Protein AF-A0A5K0ZC68-F1 (afdb_monomer_lite)

Radius of gyration: 15.72 Å; chains: 1; bounding box: 33×10×46 Å

Structure (mmCIF, N/CA/C/O backbone):
data_AF-A0A5K0ZC68-F1
#
_entry.id   AF-A0A5K0ZC68-F1
#
loop_
_atom_site.group_PDB
_atom_site.id
_atom_site.type_symbol
_atom_site.label_atom_id
_atom_site.label_alt_id
_atom_site.label_comp_id
_atom_site.label_asym_id
_atom_site.label_entity_id
_atom_site.label_seq_id
_atom_site.pdbx_PDB_ins_code
_atom_site.Cartn_x
_atom_site.Cartn_y
_atom_site.Cartn_z
_atom_site.occupancy
_atom_site.B_iso_or_equiv
_atom_site.auth_seq_id
_atom_site.auth_comp_id
_atom_site.auth_asym_id
_atom_site.auth_atom_id
_atom_site.pdbx_PDB_model_num
ATOM 1 N N . TRP A 1 1 ? 0.250 -0.621 -11.516 1.00 69.00 1 TRP A N 1
ATOM 2 C CA . TRP A 1 1 ? -1.043 0.090 -11.415 1.00 69.00 1 TRP A CA 1
ATOM 3 C C . TRP A 1 1 ? -2.014 -0.546 -10.423 1.00 69.00 1 TRP A C 1
ATOM 5 O O . TRP A 1 1 ? -2.319 0.112 -9.441 1.00 69.00 1 TRP A O 1
ATOM 15 N N . VAL A 1 2 ? -2.436 -1.812 -10.578 1.00 80.56 2 VAL A N 1
ATOM 16 C CA . VAL A 1 2 ? -3.414 -2.456 -9.658 1.00 80.56 2 VAL A CA 1
ATOM 17 C C . VAL A 1 2 ? -3.009 -2.397 -8.173 1.00 80.56 2 VAL A C 1
ATOM 19 O O . VAL A 1 2 ? -3.853 -2.115 -7.326 1.00 80.56 2 VAL A O 1
ATOM 22 N N . GLY A 1 3 ? -1.727 -2.611 -7.849 1.00 80.12 3 GLY A N 1
ATOM 23 C CA . GLY A 1 3 ? -1.224 -2.521 -6.468 1.00 80.12 3 GLY A CA 1
ATOM 24 C C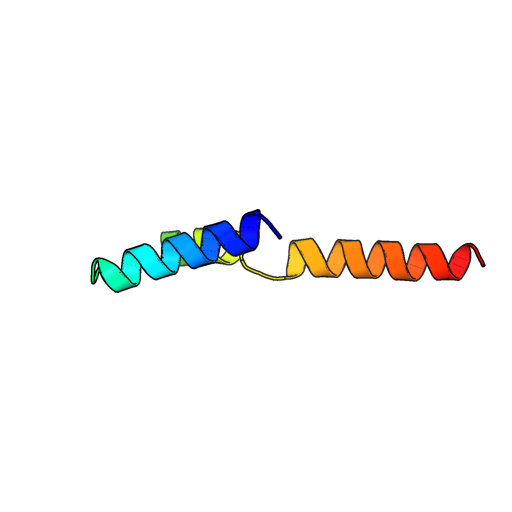 . GLY A 1 3 ? -1.353 -1.122 -5.855 1.00 80.12 3 GLY A C 1
ATOM 25 O O . GLY A 1 3 ? -1.802 -0.989 -4.721 1.00 80.12 3 GLY A O 1
ATOM 26 N N . VAL A 1 4 ? -1.073 -0.083 -6.647 1.00 81.25 4 VAL A N 1
ATOM 27 C CA . VAL A 1 4 ? -1.190 1.323 -6.230 1.00 81.25 4 VAL A CA 1
ATOM 28 C C . VAL A 1 4 ? -2.652 1.703 -6.003 1.00 81.25 4 VAL A C 1
ATOM 30 O O . VAL A 1 4 ? -2.988 2.276 -4.971 1.00 81.25 4 VAL A O 1
ATOM 33 N N . CYS A 1 5 ? -3.549 1.318 -6.917 1.00 85.25 5 CYS A N 1
ATOM 34 C CA . CYS A 1 5 ? -4.984 1.566 -6.757 1.00 85.25 5 CYS A CA 1
ATOM 35 C C . CYS A 1 5 ? -5.547 0.893 -5.496 1.00 85.25 5 CYS A C 1
ATOM 37 O O . CYS A 1 5 ? -6.354 1.491 -4.788 1.00 85.25 5 CYS A O 1
ATOM 39 N N . ARG A 1 6 ? -5.106 -0.335 -5.182 1.00 86.44 6 ARG A N 1
ATOM 40 C CA . ARG A 1 6 ? -5.491 -1.013 -3.935 1.00 86.44 6 ARG A CA 1
ATOM 41 C C . ARG A 1 6 ? -4.992 -0.274 -2.699 1.00 86.44 6 ARG A C 1
ATOM 43 O O . ARG A 1 6 ? -5.773 -0.114 -1.768 1.00 86.44 6 ARG A O 1
ATOM 50 N N . ALA A 1 7 ? -3.746 0.192 -2.698 1.00 87.69 7 ALA A N 1
ATOM 51 C CA . ALA A 1 7 ? -3.193 0.908 -1.554 1.00 87.69 7 ALA A CA 1
ATOM 52 C C . ALA A 1 7 ? -3.958 2.213 -1.258 1.00 87.69 7 ALA A C 1
ATOM 54 O O . ALA A 1 7 ? -4.291 2.470 -0.101 1.00 87.69 7 ALA A O 1
ATOM 55 N N . TYR A 1 8 ? -4.347 2.966 -2.295 1.00 87.25 8 TYR A N 1
ATOM 56 C CA . TYR A 1 8 ? -5.189 4.160 -2.135 1.00 87.25 8 TYR A CA 1
ATOM 57 C C . TYR A 1 8 ? -6.597 3.849 -1.613 1.00 87.25 8 TYR A C 1
ATOM 59 O O . TYR A 1 8 ? -7.129 4.590 -0.791 1.00 87.25 8 TYR A O 1
ATOM 67 N N . LEU A 1 9 ? -7.212 2.746 -2.050 1.00 91.88 9 LEU A N 1
ATOM 68 C CA . LEU A 1 9 ? -8.520 2.328 -1.529 1.00 91.88 9 LEU A CA 1
ATOM 69 C C . LEU A 1 9 ? -8.458 1.944 -0.044 1.00 91.88 9 LEU A C 1
ATOM 71 O O . LEU A 1 9 ? -9.415 2.186 0.693 1.00 91.88 9 LEU A O 1
ATOM 75 N N . VAL A 1 10 ? -7.341 1.366 0.407 1.00 91.75 10 VAL A N 1
ATOM 76 C CA . VAL A 1 10 ? -7.112 1.058 1.826 1.00 91.75 10 VAL A CA 1
ATOM 77 C C . VAL A 1 10 ? -6.997 2.345 2.650 1.00 91.75 10 VAL A C 1
ATOM 79 O O . VAL A 1 10 ? -7.664 2.461 3.678 1.00 91.75 10 VAL A O 1
ATOM 82 N N . GLU A 1 11 ? -6.259 3.347 2.167 1.00 90.06 11 GLU A N 1
ATOM 83 C CA . GLU A 1 11 ? -6.190 4.666 2.814 1.00 90.06 11 GLU A CA 1
ATOM 84 C C . GLU A 1 11 ? -7.552 5.364 2.865 1.00 90.06 11 GLU A C 1
ATOM 86 O O . GLU A 1 11 ? -7.952 5.869 3.915 1.00 90.06 11 GLU A O 1
ATOM 91 N N . ALA A 1 12 ? -8.311 5.324 1.766 1.00 92.88 12 ALA A N 1
ATOM 92 C CA . ALA A 1 12 ? -9.662 5.872 1.718 1.00 92.88 12 ALA A CA 1
ATOM 93 C C . ALA A 1 12 ? -10.585 5.197 2.746 1.00 92.88 12 ALA A C 1
ATOM 95 O O . ALA A 1 12 ? -11.365 5.870 3.421 1.00 92.88 12 ALA A O 1
ATOM 96 N N . ARG A 1 13 ? -10.467 3.874 2.924 1.00 93.75 13 ARG A N 1
ATOM 97 C CA . ARG A 1 13 ? -11.235 3.129 3.929 1.00 93.75 13 ARG A CA 1
ATOM 98 C C . ARG A 1 13 ? -10.879 3.558 5.351 1.00 93.75 13 ARG A C 1
ATOM 100 O O . ARG A 1 13 ? -11.791 3.770 6.147 1.00 93.75 13 ARG A O 1
ATOM 107 N N . TRP A 1 14 ? -9.593 3.702 5.668 1.00 94.06 14 TRP A N 1
ATOM 108 C CA . TRP A 1 14 ? -9.152 4.186 6.980 1.00 94.06 14 TRP A CA 1
ATOM 109 C C . TRP A 1 14 ? -9.658 5.602 7.263 1.00 94.06 14 TRP A C 1
ATOM 111 O O . TRP A 1 14 ? -10.199 5.856 8.340 1.00 94.06 14 TRP A O 1
ATOM 121 N N . HIS A 1 15 ? -9.585 6.489 6.268 1.00 92.00 15 HIS A N 1
ATOM 122 C CA . HIS A 1 15 ? -10.104 7.849 6.369 1.00 92.00 15 HIS A CA 1
ATOM 123 C C . HIS A 1 15 ? -11.623 7.873 6.616 1.00 92.00 15 HIS A C 1
ATOM 125 O O . HIS A 1 15 ? -12.090 8.519 7.555 1.00 92.00 15 HIS A O 1
ATOM 131 N N . CYS A 1 16 ? -12.406 7.122 5.833 1.00 95.00 16 CYS A N 1
ATOM 132 C CA . CYS A 1 16 ? -13.858 7.025 6.013 1.00 95.00 16 CYS A CA 1
ATOM 133 C C . CYS A 1 16 ? -14.253 6.415 7.366 1.00 95.00 16 CYS A C 1
ATOM 135 O O . CYS A 1 16 ? -15.227 6.854 7.973 1.00 95.00 16 CYS A O 1
ATOM 137 N N . ALA A 1 17 ? -13.493 5.434 7.858 1.00 93.88 17 ALA A N 1
ATOM 138 C CA . ALA A 1 17 ? -13.728 4.798 9.152 1.00 93.88 17 ALA A CA 1
ATOM 139 C C . ALA A 1 17 ? -13.215 5.623 10.350 1.00 93.88 17 ALA A C 1
ATOM 141 O O . ALA A 1 17 ? -13.394 5.194 11.488 1.00 93.88 17 ALA A O 1
ATOM 142 N N . ARG A 1 18 ? -12.569 6.781 10.116 1.00 92.44 18 ARG A N 1
ATOM 143 C CA . ARG A 1 18 ? -11.833 7.565 11.131 1.00 92.44 18 ARG A CA 1
ATOM 144 C C . ARG A 1 18 ? -10.863 6.704 11.947 1.00 92.44 18 ARG A C 1
ATOM 146 O O . ARG A 1 18 ? -10.664 6.928 13.139 1.00 92.44 18 ARG A O 1
ATOM 153 N N . GLN A 1 19 ? -10.285 5.697 11.302 1.00 90.88 19 GLN A N 1
ATOM 154 C CA . GLN A 1 19 ? -9.379 4.759 11.935 1.00 90.88 19 GLN A CA 1
ATOM 155 C C . GLN A 1 19 ? -7.947 5.177 11.631 1.00 90.88 19 GLN A C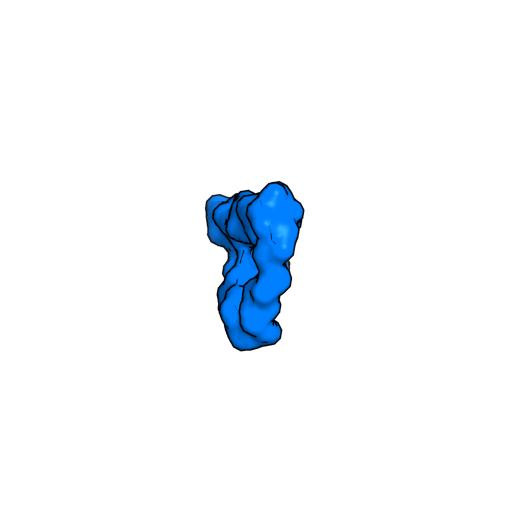 1
ATOM 157 O O . GLN A 1 19 ? -7.568 5.302 10.468 1.00 90.88 19 GLN A O 1
ATOM 162 N N . THR A 1 20 ? -7.145 5.363 12.675 1.00 91.00 20 THR A N 1
ATOM 163 C CA . THR A 1 20 ? -5.715 5.632 12.526 1.00 91.00 20 THR A CA 1
ATOM 164 C C . THR A 1 20 ? -4.968 4.298 12.558 1.00 91.00 20 THR A C 1
ATOM 166 O O . THR A 1 20 ? -4.943 3.656 13.614 1.00 91.00 20 THR A O 1
ATOM 169 N N . PRO A 1 21 ? -4.402 3.825 11.431 1.00 89.56 21 PRO A N 1
ATOM 170 C CA . PRO A 1 21 ? -3.631 2.589 11.416 1.00 89.56 21 PRO A CA 1
ATOM 171 C C . PRO A 1 21 ? -2.337 2.754 12.216 1.00 89.56 21 PRO A C 1
ATOM 173 O O . PRO A 1 21 ? -1.862 3.864 12.471 1.00 89.56 21 PRO A O 1
ATOM 176 N N . ARG A 1 22 ? -1.731 1.629 12.596 1.00 92.31 22 ARG A N 1
ATOM 177 C CA . ARG A 1 22 ? -0.386 1.648 13.180 1.00 92.31 22 ARG A CA 1
ATOM 178 C C . ARG A 1 22 ? 0.637 2.019 12.109 1.00 92.31 22 ARG A C 1
ATOM 180 O O . ARG A 1 22 ? 0.451 1.711 10.933 1.00 92.31 22 ARG A O 1
ATOM 187 N N . LEU A 1 23 ? 1.745 2.629 12.528 1.00 88.69 23 LEU A N 1
ATOM 188 C CA . LEU A 1 23 ? 2.804 3.082 11.620 1.00 88.69 23 LEU A CA 1
ATOM 189 C C . LEU A 1 23 ? 3.319 1.955 10.708 1.00 88.69 23 LEU A C 1
ATOM 191 O O . LEU A 1 23 ? 3.457 2.154 9.506 1.00 88.69 23 LEU A O 1
ATOM 195 N N . GLU A 1 24 ? 3.551 0.764 11.257 1.00 89.50 24 GLU A N 1
ATOM 196 C CA . GLU A 1 24 ? 4.017 -0.398 10.487 1.00 89.50 24 GLU A CA 1
ATOM 197 C C . GLU A 1 24 ? 3.011 -0.838 9.413 1.00 89.50 24 GLU A C 1
ATOM 199 O O . GLU A 1 24 ? 3.392 -1.163 8.289 1.00 89.50 24 GLU A O 1
ATOM 204 N N . GLU A 1 25 ? 1.718 -0.799 9.735 1.00 87.69 25 GLU A N 1
ATOM 205 C CA . GLU A 1 25 ? 0.634 -1.193 8.833 1.00 87.69 25 GLU A CA 1
ATOM 206 C C . GLU A 1 25 ? 0.475 -0.183 7.687 1.00 87.69 25 GLU A C 1
ATOM 208 O O . GLU A 1 25 ? 0.355 -0.562 6.519 1.00 87.69 25 GLU A O 1
ATOM 213 N N . TYR A 1 26 ? 0.579 1.108 8.007 1.00 88.94 26 TYR A N 1
ATOM 214 C CA . TYR A 1 26 ? 0.593 2.187 7.023 1.00 88.94 26 TYR A CA 1
ATOM 215 C C . TYR A 1 26 ? 1.800 2.089 6.079 1.00 88.94 26 TYR A C 1
ATOM 217 O O . TYR A 1 26 ? 1.642 2.143 4.859 1.00 88.94 26 TYR A O 1
ATOM 225 N N . LEU A 1 27 ? 3.002 1.867 6.623 1.00 87.31 27 LEU A N 1
ATOM 226 C CA . LEU A 1 27 ? 4.225 1.704 5.832 1.00 87.31 27 LEU A CA 1
ATOM 227 C C . LEU A 1 27 ? 4.171 0.462 4.937 1.00 87.31 27 LEU A C 1
ATOM 229 O O . LEU A 1 27 ? 4.613 0.513 3.789 1.00 87.31 27 LEU A O 1
ATOM 233 N N . SER A 1 28 ? 3.588 -0.635 5.422 1.00 87.19 28 SER A N 1
ATOM 234 C CA . SER A 1 28 ? 3.365 -1.833 4.611 1.00 87.19 28 SER A CA 1
ATOM 235 C C . SER A 1 28 ? 2.410 -1.562 3.440 1.00 87.19 28 SER A C 1
ATOM 237 O O . SER A 1 28 ? 2.655 -2.044 2.333 1.00 87.19 28 SER A O 1
ATOM 239 N N . ASN A 1 29 ? 1.355 -0.764 3.646 1.00 86.56 29 ASN A N 1
ATOM 240 C CA . ASN A 1 29 ? 0.421 -0.378 2.583 1.00 86.56 29 ASN A CA 1
ATOM 241 C C . ASN A 1 29 ? 1.083 0.552 1.550 1.00 86.56 29 ASN A C 1
ATOM 243 O O . ASN A 1 29 ? 1.010 0.305 0.344 1.00 86.56 29 ASN A O 1
ATOM 247 N N . ILE A 1 30 ? 1.813 1.572 2.012 1.00 81.31 30 ILE A N 1
ATOM 248 C CA . ILE A 1 30 ? 2.508 2.525 1.137 1.00 81.31 30 ILE A CA 1
ATOM 249 C C . ILE A 1 30 ? 3.656 1.884 0.365 1.00 81.31 30 ILE A C 1
ATOM 251 O O . ILE A 1 30 ? 3.938 2.297 -0.756 1.00 81.31 30 ILE A O 1
ATOM 255 N N . ARG A 1 31 ? 4.281 0.821 0.878 1.00 79.44 31 ARG A N 1
ATOM 256 C CA . ARG A 1 31 ? 5.285 0.058 0.124 1.00 79.44 31 ARG A CA 1
ATOM 257 C C . ARG A 1 31 ? 4.747 -0.456 -1.219 1.00 79.44 31 ARG A C 1
ATOM 259 O O . ARG A 1 31 ? 5.502 -0.510 -2.185 1.00 79.44 31 ARG A O 1
ATOM 266 N N . ALA A 1 32 ? 3.459 -0.801 -1.290 1.00 68.88 32 ALA A N 1
ATOM 267 C CA . ALA A 1 32 ? 2.783 -1.183 -2.532 1.00 68.88 32 ALA A CA 1
ATOM 268 C C . ALA A 1 32 ? 2.288 0.024 -3.361 1.00 68.88 32 ALA A C 1
ATOM 270 O O . ALA A 1 32 ? 2.053 -0.121 -4.563 1.00 68.88 32 ALA A O 1
ATOM 271 N N . ALA A 1 33 ? 2.134 1.195 -2.731 1.00 65.00 33 ALA A N 1
ATOM 272 C CA . ALA A 1 33 ? 1.744 2.460 -3.361 1.00 65.00 33 ALA A CA 1
ATOM 273 C C . ALA A 1 33 ? 2.924 3.226 -3.980 1.00 65.00 33 ALA A C 1
ATOM 275 O O . ALA A 1 33 ? 2.739 3.980 -4.934 1.00 65.00 33 ALA A O 1
ATOM 276 N N . ILE A 1 34 ? 4.131 3.043 -3.434 1.00 72.25 34 ILE A N 1
ATOM 277 C CA . ILE A 1 34 ? 5.353 3.702 -3.888 1.00 72.25 34 ILE A CA 1
ATOM 278 C C . ILE A 1 34 ? 5.580 3.376 -5.363 1.00 72.25 34 ILE A C 1
ATOM 280 O O . ILE A 1 34 ? 5.462 2.234 -5.790 1.00 72.25 34 ILE A O 1
ATOM 284 N N . THR A 1 35 ? 5.938 4.390 -6.146 1.00 62.88 35 THR A N 1
ATOM 285 C CA . THR A 1 35 ? 6.233 4.292 -7.581 1.00 62.88 35 THR A CA 1
ATOM 286 C C . THR A 1 35 ? 7.491 3.487 -7.891 1.00 62.88 35 THR A C 1
ATOM 288 O O . THR A 1 35 ? 7.687 3.134 -9.043 1.00 62.88 35 THR A O 1
ATOM 291 N N . GLY A 1 36 ? 8.323 3.135 -6.908 1.00 64.06 36 GLY A N 1
ATOM 292 C CA . GLY A 1 36 ? 9.550 2.341 -7.076 1.00 64.06 36 GLY A CA 1
ATOM 293 C C . GLY A 1 36 ? 9.389 1.063 -7.921 1.00 64.06 36 GLY A C 1
ATOM 294 O O . GLY A 1 36 ? 10.112 0.919 -8.904 1.00 64.06 36 GLY A O 1
ATOM 295 N N . PRO A 1 37 ? 8.412 0.176 -7.649 1.00 63.00 37 PRO A N 1
ATOM 296 C CA . PRO A 1 37 ? 8.143 -1.017 -8.455 1.00 63.00 37 PRO A CA 1
ATOM 297 C C . PRO A 1 37 ? 7.566 -0.723 -9.850 1.00 63.00 37 PRO A C 1
ATOM 299 O O . PRO A 1 37 ? 7.414 -1.647 -10.639 1.00 63.00 37 PRO A O 1
ATOM 302 N N . ILE A 1 38 ? 7.202 0.526 -10.157 1.00 65.94 38 ILE A N 1
ATOM 303 C CA . ILE A 1 38 ? 6.666 0.951 -11.462 1.00 65.94 38 ILE A CA 1
ATOM 304 C C . ILE A 1 38 ? 7.728 1.717 -12.261 1.00 65.94 38 ILE A C 1
ATOM 306 O O . ILE A 1 38 ? 7.877 1.490 -13.459 1.00 65.94 38 ILE A O 1
ATOM 310 N N . LEU A 1 39 ? 8.487 2.588 -11.599 1.00 67.19 39 LEU A N 1
ATOM 311 C CA . LEU A 1 39 ? 9.499 3.447 -12.201 1.00 67.19 39 LEU A CA 1
ATOM 312 C C . LEU A 1 39 ? 10.733 2.642 -12.622 1.00 67.19 39 LEU A C 1
ATOM 314 O O . LEU A 1 39 ? 11.266 2.884 -13.698 1.00 67.19 39 LEU A O 1
ATOM 318 N N . LEU A 1 40 ? 11.148 1.652 -11.820 1.00 67.50 40 LEU A N 1
ATOM 319 C CA . LEU A 1 40 ? 12.286 0.781 -12.140 1.00 67.50 40 LEU A CA 1
ATOM 320 C C . LEU A 1 40 ? 12.050 -0.044 -13.421 1.00 67.50 40 LEU A C 1
ATOM 322 O O . LEU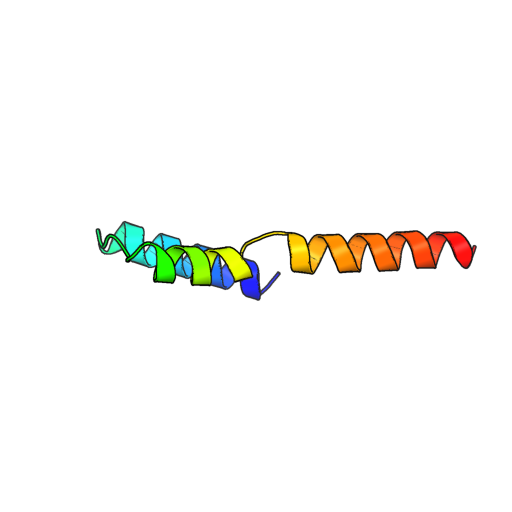 A 1 40 ? 12.896 0.021 -14.312 1.00 67.50 40 LEU A O 1
ATOM 326 N N . PRO A 1 41 ? 10.914 -0.754 -13.590 1.00 69.62 41 PRO A N 1
ATOM 327 C CA . PRO A 1 41 ? 10.614 -1.424 -14.853 1.00 69.62 41 PRO A CA 1
ATOM 328 C C . PRO A 1 41 ? 10.425 -0.450 -16.015 1.00 69.62 41 PRO A C 1
ATOM 330 O O . PRO A 1 41 ? 10.938 -0.710 -17.095 1.00 69.62 41 PRO A O 1
ATOM 333 N N . ALA A 1 42 ? 9.725 0.673 -15.818 1.00 72.19 42 ALA A N 1
ATOM 334 C CA . ALA A 1 42 ? 9.510 1.655 -16.884 1.00 72.19 42 ALA A CA 1
ATOM 335 C C . ALA A 1 42 ? 10.832 2.237 -17.410 1.00 72.19 42 ALA A C 1
ATOM 337 O O . ALA A 1 42 ? 11.012 2.359 -18.618 1.00 72.19 42 ALA A O 1
ATOM 338 N N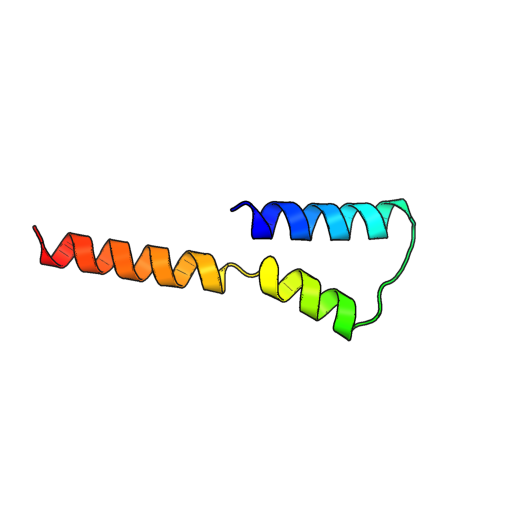 . TYR A 1 43 ? 11.776 2.533 -16.513 1.00 77.00 43 TYR A N 1
ATOM 339 C CA . TYR A 1 43 ? 13.116 2.979 -16.878 1.00 77.00 43 TYR A CA 1
ATOM 340 C C . TYR A 1 43 ? 13.912 1.871 -17.578 1.00 77.00 43 TYR A C 1
ATOM 342 O O . TYR A 1 43 ? 14.507 2.115 -18.622 1.00 77.00 43 TYR A O 1
ATOM 350 N N . PHE A 1 44 ? 13.872 0.640 -17.055 1.00 78.56 44 PHE A N 1
ATOM 351 C CA . PHE A 1 44 ? 14.552 -0.506 -17.662 1.00 78.56 44 PHE A CA 1
ATOM 352 C C . PHE A 1 44 ? 14.056 -0.791 -19.088 1.00 78.56 44 PHE A C 1
ATOM 354 O O . PHE A 1 44 ? 14.865 -0.936 -19.997 1.00 78.56 44 PHE A O 1
ATOM 361 N N . PHE A 1 45 ? 12.737 -0.815 -19.309 1.00 76.44 45 PHE A N 1
ATOM 362 C CA . PHE A 1 45 ? 12.161 -1.006 -20.642 1.00 76.44 45 PHE A CA 1
ATOM 363 C C . PHE A 1 45 ? 12.420 0.186 -21.572 1.00 76.44 45 PHE A C 1
ATOM 365 O O . PHE A 1 45 ? 12.667 -0.026 -22.756 1.00 76.44 45 PHE A O 1
ATOM 372 N N . GLY A 1 46 ? 12.409 1.419 -21.055 1.00 78.56 46 GLY A N 1
ATOM 373 C CA . GLY A 1 46 ? 12.745 2.612 -21.835 1.00 78.56 46 GLY A CA 1
ATOM 374 C C . GLY A 1 46 ? 14.189 2.590 -22.341 1.00 78.56 46 GLY A C 1
ATOM 375 O O . GLY A 1 46 ? 14.418 2.766 -23.534 1.00 78.56 46 GLY A O 1
ATOM 376 N N . VAL A 1 47 ? 15.147 2.279 -21.465 1.00 77.31 47 VAL A N 1
ATOM 377 C CA . VAL A 1 47 ? 16.566 2.133 -21.832 1.00 77.31 47 VAL A CA 1
ATOM 378 C C . VAL A 1 47 ? 16.786 0.937 -22.763 1.00 77.31 47 VAL A C 1
ATOM 380 O O . VAL A 1 47 ? 17.498 1.045 -23.752 1.00 77.31 47 VAL A O 1
ATOM 383 N N . LEU A 1 48 ? 16.137 -0.202 -22.512 1.00 75.69 48 LEU A N 1
ATOM 384 C CA . LEU A 1 48 ? 16.250 -1.362 -23.399 1.00 75.69 48 LEU A CA 1
ATOM 385 C C . LEU A 1 48 ? 15.730 -1.056 -24.815 1.00 75.69 48 LEU A C 1
ATOM 387 O O . LEU A 1 48 ? 16.295 -1.535 -25.792 1.00 75.69 48 LEU A O 1
ATOM 391 N N . SER A 1 49 ? 14.678 -0.240 -24.939 1.00 70.62 49 SER A N 1
ATOM 392 C CA . SER A 1 49 ? 14.130 0.159 -26.241 1.00 70.62 49 SER A CA 1
ATOM 393 C C . SER A 1 49 ? 15.046 1.098 -27.036 1.00 70.62 49 SER A C 1
ATOM 395 O O . SER A 1 49 ? 15.055 1.024 -28.263 1.00 70.62 49 SER A O 1
ATOM 397 N N . SER A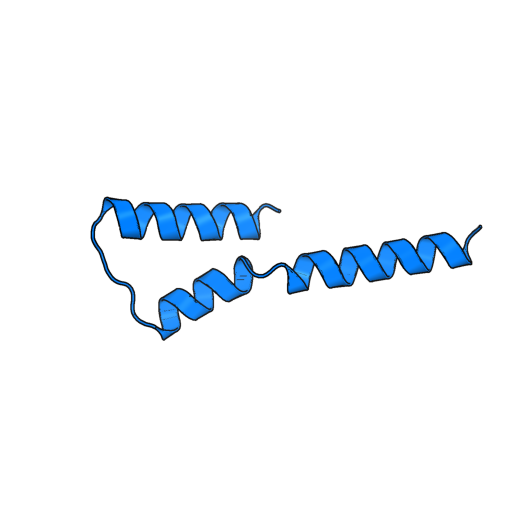 1 50 ? 15.849 1.933 -26.362 1.00 71.00 50 SER A N 1
ATOM 398 C CA . SER A 1 50 ? 16.815 2.819 -27.026 1.00 71.00 50 SER A CA 1
ATOM 399 C C . SER A 1 50 ? 18.060 2.094 -27.535 1.00 71.00 50 SER A C 1
ATOM 401 O O . SER A 1 50 ? 18.668 2.564 -28.482 1.00 71.00 50 SER A O 1
ATOM 403 N N . GLU A 1 51 ? 18.424 0.952 -26.948 1.00 67.00 51 GLU A N 1
ATOM 404 C CA . GLU A 1 51 ? 19.563 0.132 -27.403 1.00 67.00 51 GLU A CA 1
ATOM 405 C C . GLU A 1 51 ? 19.204 -0.796 -28.584 1.00 67.00 51 GLU A C 1
ATOM 407 O O . GLU A 1 51 ? 20.083 -1.370 -29.222 1.00 67.00 51 GLU A O 1
ATOM 412 N N . LEU A 1 52 ? 17.907 -0.981 -28.861 1.00 62.56 52 LEU A N 1
ATOM 413 C CA . LEU A 1 52 ? 17.373 -1.837 -29.933 1.00 62.56 52 LEU A CA 1
ATOM 414 C C . LEU A 1 52 ? 17.000 -1.063 -31.217 1.00 62.56 52 LEU A C 1
ATOM 416 O O . LEU A 1 52 ? 16.554 -1.696 -32.176 1.00 62.56 52 LEU A O 1
ATOM 420 N N . THR A 1 53 ? 17.160 0.267 -31.235 1.00 52.03 53 THR A N 1
ATOM 421 C CA . THR A 1 53 ? 16.885 1.161 -32.383 1.00 52.03 53 THR A CA 1
ATOM 422 C C . THR A 1 53 ? 18.186 1.739 -32.922 1.00 52.03 53 THR A C 1
ATOM 424 O O . THR A 1 53 ? 18.334 1.789 -34.162 1.00 52.03 53 THR A O 1
#

InterPro domains:
  IPR005630 Terpene synthase, metal-binding d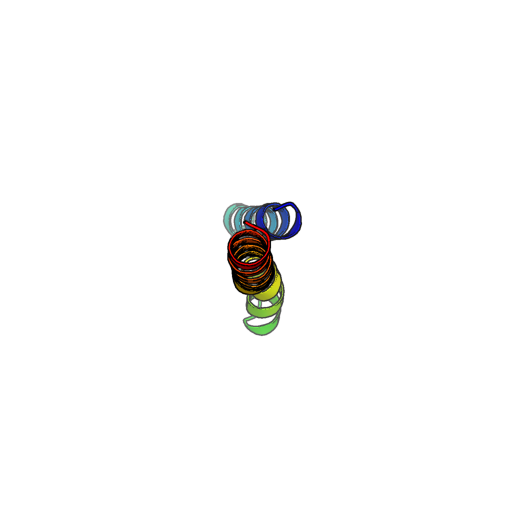omain [PF03936] (1-47)
  IPR008949 Isoprenoid synthase domain superfamily [G3DSA:1.10.600.10] (1-53)
  IPR008949 Isoprenoid synthase domain superfamily [SSF48576] (1-46)

Sequence (53 aa):
WVGVCRAYLVEARWHCARQTPRLEEYLSNIRAAITGPILLPAYFFGVLSSELT

Organism: NCBI:txid210225

Secondary structure (DSSP, 8-state):
-HHHHHHHHHHHHHHHTT----HHHHHHHHHHHSSHHHHHHHHHHHHHHHH--

pLDDT: mean 80.21, std 10.9, range [52.03, 95.0]

Foldseek 3Di:
DVLLVVLVVVVVVCVVVVHDDDPVVNVVSVVSNDCVVVVVVVVVVVVVVVVVD